Protein AF-A0A966W2J6-F1 (afdb_monomer)

Nearest PDB structures (foldseek):
  8gtn-assembly1_A  TM=3.193E-01  e=2.126E+00  Homo sapiens
  6vfe-assembly1_C  TM=3.317E-01  e=6.712E+00  Homo sapiens

Radius of gyration: 25.13 Å; Cα contacts (8 Å, |Δi|>4): 267; chains: 1; bounding box: 65×27×86 Å

Structure (mmCIF, N/CA/C/O backbone):
data_AF-A0A966W2J6-F1
#
_entry.id   AF-A0A966W2J6-F1
#
loop_
_atom_site.group_PDB
_atom_site.id
_atom_site.type_symbol
_atom_site.label_atom_id
_atom_site.label_alt_id
_atom_site.label_comp_id
_atom_site.label_asym_id
_atom_site.label_entity_id
_atom_site.label_seq_id
_atom_site.pdbx_PDB_ins_code
_atom_site.Cartn_x
_atom_site.Cartn_y
_atom_site.Cartn_z
_atom_site.occupancy
_atom_site.B_iso_or_equiv
_atom_site.auth_seq_id
_atom_site.auth_comp_id
_atom_site.auth_asym_id
_atom_site.auth_atom_id
_atom_site.pdbx_PDB_model_num
ATOM 1 N N . ASN A 1 1 ? -7.129 -11.787 6.032 1.00 89.31 1 ASN A N 1
ATOM 2 C CA . ASN A 1 1 ? -6.441 -10.480 5.941 1.00 89.31 1 ASN A CA 1
ATOM 3 C C . ASN A 1 1 ? -7.482 -9.403 5.734 1.00 89.31 1 ASN A C 1
ATOM 5 O O . ASN A 1 1 ? -8.422 -9.655 4.994 1.00 89.31 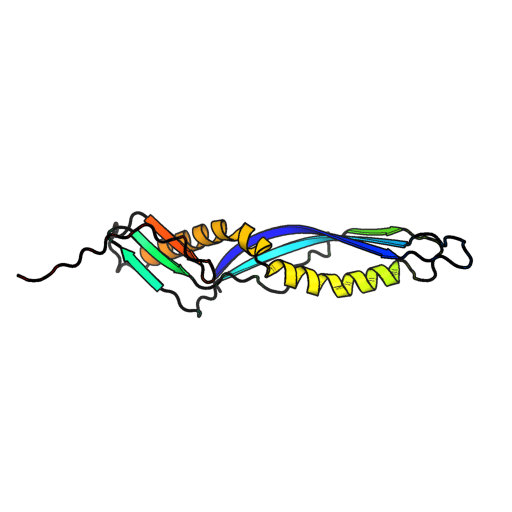1 ASN A O 1
ATOM 9 N N . LEU A 1 2 ? -7.323 -8.256 6.386 1.00 95.00 2 LEU A N 1
ATOM 10 C CA . LEU A 1 2 ? -8.121 -7.056 6.152 1.00 95.00 2 LEU A CA 1
ATOM 11 C C . LEU A 1 2 ? -7.363 -6.181 5.152 1.00 95.00 2 LEU A C 1
ATOM 13 O O . LEU A 1 2 ? -6.266 -5.732 5.473 1.00 95.00 2 LEU A O 1
ATOM 17 N N . GLU A 1 3 ? -7.899 -5.986 3.950 1.00 96.31 3 GLU A N 1
ATOM 18 C CA . GLU A 1 3 ? -7.351 -5.005 3.006 1.00 96.31 3 GLU A CA 1
ATOM 19 C C . GLU A 1 3 ? -7.734 -3.598 3.466 1.00 96.31 3 GLU A C 1
ATOM 21 O O . GLU A 1 3 ? -8.892 -3.349 3.789 1.00 96.31 3 GLU A O 1
ATOM 26 N N . VAL A 1 4 ? -6.753 -2.700 3.528 1.00 96.19 4 VAL A N 1
ATOM 27 C CA . VAL A 1 4 ? -6.921 -1.359 4.115 1.00 96.19 4 VAL A CA 1
ATOM 28 C C . VAL A 1 4 ? -6.517 -0.232 3.172 1.00 96.19 4 VAL A C 1
ATOM 30 O O . VAL A 1 4 ? -6.829 0.924 3.435 1.00 96.19 4 VAL A O 1
ATOM 33 N N . ALA A 1 5 ? -5.814 -0.538 2.082 1.00 95.12 5 ALA A N 1
ATOM 34 C CA . ALA A 1 5 ? -5.486 0.436 1.051 1.00 95.12 5 ALA A CA 1
ATOM 35 C C . ALA A 1 5 ? -5.111 -0.260 -0.257 1.00 95.12 5 ALA A C 1
ATOM 37 O O . ALA A 1 5 ? -4.486 -1.323 -0.248 1.00 95.12 5 ALA A O 1
ATOM 38 N N . THR A 1 6 ? -5.424 0.403 -1.367 1.00 95.56 6 THR A N 1
ATOM 39 C CA . THR A 1 6 ? -5.010 0.005 -2.712 1.00 95.56 6 THR A CA 1
ATOM 40 C C . THR A 1 6 ? -4.574 1.246 -3.481 1.00 95.56 6 THR A C 1
ATOM 42 O O . THR A 1 6 ? -5.279 2.255 -3.481 1.00 95.56 6 THR A O 1
ATOM 45 N N . THR A 1 7 ? -3.411 1.188 -4.126 1.00 93.56 7 THR A N 1
ATOM 46 C CA . THR A 1 7 ? -2.875 2.276 -4.953 1.00 93.56 7 THR A CA 1
ATOM 47 C C . THR A 1 7 ? -2.483 1.746 -6.327 1.00 93.56 7 THR A C 1
ATOM 49 O O . THR A 1 7 ? -1.928 0.656 -6.454 1.00 93.56 7 THR A O 1
ATOM 52 N N . ARG A 1 8 ? -2.787 2.511 -7.381 1.00 93.62 8 ARG A N 1
ATOM 53 C CA . ARG A 1 8 ? -2.319 2.248 -8.748 1.00 93.62 8 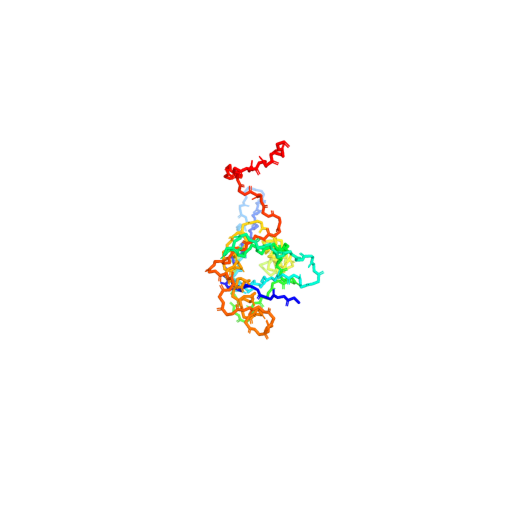ARG A CA 1
ATOM 54 C C . ARG A 1 8 ? -1.282 3.302 -9.106 1.00 93.62 8 ARG A C 1
ATOM 56 O O . ARG A 1 8 ? -1.556 4.491 -8.969 1.00 93.62 8 ARG A O 1
ATOM 63 N N . GLN A 1 9 ? -0.110 2.868 -9.542 1.00 90.56 9 GLN A N 1
ATOM 64 C CA . GLN A 1 9 ? 1.003 3.731 -9.926 1.00 90.56 9 GLN A CA 1
ATOM 65 C C . GLN A 1 9 ? 1.573 3.252 -11.256 1.00 90.56 9 GLN A C 1
ATOM 67 O O . GLN A 1 9 ? 1.388 2.098 -11.632 1.00 90.56 9 GLN A O 1
ATOM 72 N N . VAL A 1 10 ? 2.228 4.146 -11.989 1.00 90.75 10 VAL A N 1
ATOM 73 C CA . VAL A 1 10 ? 2.995 3.760 -13.171 1.00 90.75 10 VAL A CA 1
ATOM 74 C C . VAL A 1 10 ? 4.465 3.861 -12.817 1.00 90.75 10 VAL A C 1
ATOM 76 O O . VAL A 1 10 ? 4.957 4.956 -12.554 1.00 90.75 10 VAL A O 1
ATOM 79 N N . GLU A 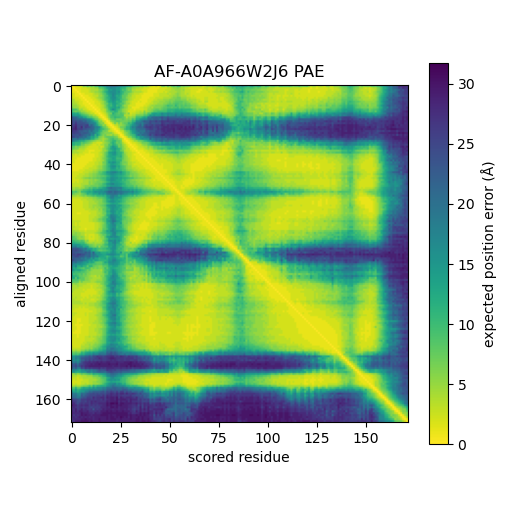1 11 ? 5.144 2.723 -12.851 1.00 88.56 11 GLU A N 1
ATOM 80 C CA . GLU A 1 11 ? 6.579 2.628 -12.632 1.00 88.56 11 GLU A CA 1
ATOM 81 C C . GLU A 1 11 ? 7.334 2.778 -13.949 1.00 88.56 11 GLU A C 1
ATOM 83 O O . GLU A 1 11 ? 6.908 2.278 -14.994 1.00 88.56 11 GLU A O 1
ATOM 88 N N . PHE A 1 12 ? 8.476 3.456 -13.890 1.00 85.88 12 PHE A N 1
ATOM 89 C CA . PHE A 1 12 ? 9.361 3.648 -15.031 1.00 85.88 12 PHE A CA 1
ATOM 90 C C . PHE A 1 12 ? 10.709 3.006 -14.731 1.00 85.88 12 PHE A C 1
ATOM 92 O O . PHE A 1 12 ? 11.383 3.377 -13.772 1.00 85.88 12 PHE A O 1
ATOM 99 N N . PHE A 1 13 ? 11.120 2.071 -15.579 1.00 81.31 13 PHE A N 1
ATOM 100 C CA . PHE A 1 13 ? 12.434 1.449 -15.508 1.00 81.31 13 PHE A CA 1
ATOM 101 C C . PHE A 1 13 ? 13.227 1.792 -16.762 1.00 81.31 13 PHE A C 1
ATOM 103 O O . PHE A 1 13 ? 12.724 1.661 -17.875 1.00 81.31 13 PHE A O 1
ATOM 110 N N . GLU A 1 14 ? 14.481 2.195 -16.589 1.00 77.81 14 GLU A N 1
ATOM 111 C CA . GLU A 1 14 ? 15.417 2.434 -17.685 1.00 77.81 14 GLU A CA 1
ATOM 112 C C . GLU A 1 14 ? 16.694 1.627 -17.449 1.00 77.81 14 GLU A C 1
ATOM 114 O O . GLU A 1 14 ? 17.230 1.580 -16.339 1.00 77.81 14 GLU A O 1
ATOM 119 N N . ARG A 1 15 ? 17.195 0.985 -18.505 1.00 71.88 15 ARG A N 1
ATOM 120 C CA . ARG A 1 15 ? 18.489 0.307 -18.507 1.00 71.88 15 ARG A CA 1
ATOM 121 C C . ARG A 1 15 ? 19.286 0.713 -19.738 1.00 71.88 15 ARG A C 1
ATOM 123 O O . ARG A 1 15 ? 18.796 0.631 -20.863 1.00 71.88 15 ARG A O 1
ATOM 130 N N . THR A 1 16 ? 20.543 1.080 -19.505 1.00 68.31 16 THR A N 1
ATOM 131 C CA . THR A 1 16 ? 21.434 1.639 -20.525 1.00 68.31 16 THR A CA 1
ATOM 132 C C . THR A 1 16 ? 22.743 0.856 -20.592 1.00 68.31 16 THR A C 1
ATOM 134 O O . THR A 1 16 ? 23.318 0.511 -19.560 1.00 68.31 16 THR A O 1
ATOM 137 N N . ASN A 1 17 ? 23.239 0.578 -21.803 1.00 62.28 17 ASN A N 1
ATOM 138 C CA . ASN A 1 17 ? 24.547 -0.047 -22.023 1.00 62.28 17 ASN A CA 1
ATOM 139 C C . ASN A 1 17 ? 25.414 0.822 -22.944 1.00 62.28 17 ASN A C 1
ATOM 141 O O . ASN A 1 17 ? 25.024 1.106 -24.078 1.00 62.28 17 ASN A O 1
ATOM 145 N N . HIS A 1 18 ? 26.596 1.211 -22.458 1.00 58.00 18 HIS A N 1
ATOM 146 C CA . HIS A 1 18 ? 27.597 1.963 -23.213 1.00 58.00 18 HIS A CA 1
ATOM 147 C C . HIS A 1 18 ? 28.856 1.112 -23.426 1.00 58.00 18 HIS A C 1
ATOM 149 O O . HIS A 1 18 ? 29.406 0.565 -22.468 1.00 58.00 18 HIS A O 1
ATOM 155 N N . ARG A 1 19 ? 29.346 1.026 -24.672 1.00 52.00 19 ARG A N 1
ATOM 156 C CA . ARG A 1 19 ? 30.657 0.435 -24.989 1.00 52.00 19 ARG A CA 1
ATOM 157 C C . ARG A 1 19 ? 31.418 1.261 -26.027 1.00 52.00 19 ARG A C 1
ATOM 159 O O . ARG A 1 19 ? 30.852 1.700 -27.026 1.00 52.00 19 ARG A O 1
ATOM 166 N N . ALA A 1 20 ? 32.727 1.373 -25.819 1.00 46.94 20 ALA A N 1
ATOM 167 C CA . ALA A 1 20 ? 33.694 1.877 -26.789 1.00 46.94 20 ALA A CA 1
ATOM 168 C C . ALA A 1 20 ? 34.718 0.775 -27.122 1.00 46.94 20 ALA A C 1
ATOM 170 O O . ALA A 1 20 ? 35.130 0.027 -26.234 1.00 46.94 20 ALA A O 1
ATOM 171 N N . ILE A 1 21 ? 35.140 0.669 -28.385 1.00 43.69 21 ILE A N 1
ATOM 172 C CA . ILE A 1 21 ? 36.260 -0.184 -28.822 1.00 43.69 21 ILE A CA 1
ATOM 173 C C . ILE A 1 21 ? 37.248 0.728 -29.546 1.00 43.69 21 ILE A C 1
ATOM 175 O O . ILE A 1 21 ? 36.856 1.454 -30.455 1.00 43.69 21 ILE A O 1
ATOM 179 N N . LEU A 1 22 ? 38.523 0.703 -29.138 1.00 40.78 22 LEU A N 1
ATOM 180 C CA . LEU A 1 22 ? 39.609 1.483 -29.759 1.00 40.78 22 LEU A CA 1
ATOM 181 C C . LEU A 1 22 ? 39.308 2.995 -29.885 1.00 40.78 22 LEU A C 1
ATOM 183 O O . LEU A 1 22 ? 39.635 3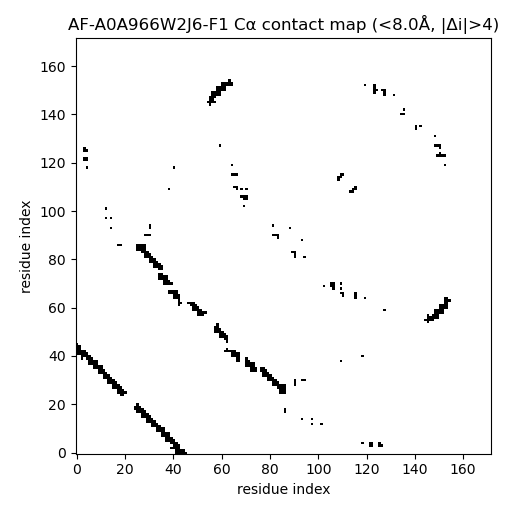.618 -30.888 1.00 40.78 22 LEU A O 1
ATOM 187 N N . GLY A 1 23 ? 38.656 3.593 -28.881 1.00 49.50 23 GLY A N 1
ATOM 188 C CA . GLY A 1 23 ? 38.314 5.024 -28.882 1.00 49.50 23 GLY A CA 1
ATOM 189 C C . GLY A 1 23 ? 37.110 5.409 -29.754 1.00 49.50 23 GLY A C 1
ATOM 190 O O . GLY A 1 23 ? 36.707 6.568 -29.744 1.00 49.50 23 GLY A O 1
ATOM 191 N N . VAL A 1 24 ? 36.491 4.454 -30.457 1.00 49.28 24 VAL A N 1
ATOM 192 C CA . VAL A 1 24 ? 35.248 4.663 -31.211 1.00 49.28 24 VAL A CA 1
ATOM 193 C C . VAL A 1 24 ? 34.057 4.283 -30.329 1.00 49.28 24 VAL A C 1
ATOM 195 O O . VAL A 1 24 ? 33.962 3.151 -29.845 1.00 49.28 24 VAL A O 1
ATOM 198 N N . SER A 1 25 ? 33.142 5.232 -30.111 1.00 57.34 25 SER A N 1
ATOM 199 C CA . SER A 1 25 ? 31.862 4.977 -29.440 1.00 57.34 25 SER A CA 1
ATOM 200 C C . SER A 1 25 ? 30.993 4.085 -30.328 1.00 57.34 25 SER A C 1
ATOM 202 O O . SER A 1 25 ? 30.661 4.476 -31.445 1.00 57.34 25 SER A O 1
ATOM 204 N N . LEU A 1 26 ? 30.594 2.901 -29.844 1.00 57.84 26 LEU A N 1
ATOM 205 C CA . LEU A 1 26 ? 29.665 2.013 -30.564 1.00 57.84 26 LEU A CA 1
ATOM 206 C C . LEU A 1 26 ? 28.195 2.382 -30.314 1.00 57.84 26 LEU A C 1
ATOM 208 O O . LEU A 1 26 ? 27.297 1.572 -30.525 1.00 57.84 26 LEU A O 1
ATOM 212 N N . GLY A 1 27 ? 27.929 3.605 -29.860 1.00 55.38 27 GLY A N 1
ATOM 213 C CA . GLY A 1 27 ? 26.593 4.045 -29.484 1.00 55.38 27 GLY A CA 1
ATOM 214 C C . GLY A 1 27 ? 26.103 3.434 -28.169 1.00 55.38 27 GLY A C 1
ATOM 215 O O . GLY A 1 27 ? 26.766 2.611 -27.533 1.00 55.38 27 GLY A O 1
ATOM 216 N N . THR A 1 28 ? 24.921 3.878 -27.760 1.00 63.38 28 THR A N 1
ATOM 217 C CA . THR A 1 28 ? 24.285 3.521 -26.493 1.00 63.38 28 THR A CA 1
ATOM 218 C C . THR A 1 28 ? 22.990 2.779 -26.796 1.00 63.38 28 THR A C 1
ATOM 220 O O . THR A 1 28 ? 22.171 3.280 -27.561 1.00 63.38 28 THR A O 1
ATOM 223 N N . ASN A 1 29 ? 22.807 1.593 -26.214 1.00 66.44 29 ASN A N 1
ATOM 224 C CA . ASN A 1 29 ? 21.508 0.920 -26.229 1.00 66.44 29 ASN A CA 1
ATOM 225 C C . ASN A 1 29 ? 20.728 1.348 -24.988 1.00 66.44 29 ASN A C 1
ATOM 227 O O . ASN A 1 29 ? 21.271 1.261 -23.883 1.00 66.44 29 ASN A O 1
ATOM 231 N N . VAL A 1 30 ? 19.475 1.760 -25.167 1.00 69.88 30 VAL A N 1
ATOM 232 C CA . VAL A 1 30 ? 18.575 2.133 -24.068 1.00 69.88 30 VAL A CA 1
ATOM 233 C C . VAL A 1 30 ? 17.314 1.287 -24.167 1.00 69.88 30 VAL A C 1
ATOM 235 O O . VAL A 1 30 ? 16.696 1.224 -25.226 1.00 69.88 30 VAL A O 1
ATOM 238 N N . ALA A 1 31 ? 16.930 0.640 -23.071 1.00 73.25 31 ALA A N 1
ATOM 239 C CA . ALA A 1 31 ? 15.636 -0.013 -22.921 1.00 73.25 31 ALA A CA 1
ATOM 240 C C . ALA A 1 31 ? 14.858 0.697 -21.811 1.00 73.25 31 ALA A C 1
ATOM 242 O O . ALA A 1 31 ? 15.351 0.812 -20.687 1.00 73.25 31 ALA A O 1
ATOM 243 N N . ARG A 1 32 ? 13.653 1.171 -22.127 1.00 79.94 32 ARG A N 1
ATOM 244 C CA . ARG A 1 32 ? 12.715 1.778 -21.182 1.00 79.94 32 ARG A CA 1
ATOM 245 C C . ARG A 1 32 ? 11.459 0.926 -21.089 1.00 79.94 32 ARG A C 1
ATOM 247 O O . ARG A 1 32 ? 10.949 0.440 -22.098 1.00 79.94 32 ARG A O 1
ATOM 254 N N . LEU A 1 33 ? 10.956 0.784 -19.874 1.00 80.06 33 LEU A N 1
ATOM 255 C CA . LEU A 1 33 ? 9.740 0.061 -19.547 1.00 80.06 33 LEU A CA 1
ATOM 256 C C . LEU A 1 33 ? 8.857 0.965 -18.697 1.00 80.06 33 LEU A C 1
ATOM 258 O O . LEU A 1 33 ? 9.269 1.403 -17.624 1.00 80.06 33 LEU A O 1
ATOM 262 N N . ARG A 1 34 ? 7.643 1.219 -19.171 1.00 89.44 34 ARG A N 1
ATOM 263 C CA . ARG A 1 34 ? 6.592 1.898 -18.418 1.00 89.44 34 ARG A CA 1
ATOM 264 C C . ARG A 1 34 ? 5.548 0.856 -18.036 1.00 89.44 34 ARG A C 1
ATOM 266 O O . ARG A 1 34 ? 4.981 0.194 -18.903 1.00 89.44 34 ARG A O 1
ATOM 273 N N . LEU A 1 35 ? 5.331 0.699 -16.736 1.00 88.06 35 LEU A N 1
ATOM 274 C CA . LEU A 1 35 ? 4.607 -0.430 -16.173 1.00 88.06 35 LEU A CA 1
ATOM 275 C C . LEU A 1 35 ? 3.574 0.031 -15.146 1.00 88.06 35 LEU A C 1
ATOM 277 O O . LEU A 1 35 ? 3.947 0.446 -14.048 1.00 88.06 35 LEU A O 1
ATOM 281 N N . PRO A 1 36 ? 2.272 -0.053 -15.449 1.00 93.12 36 PRO A N 1
ATOM 282 C CA . PRO A 1 36 ? 1.253 0.163 -14.437 1.00 93.12 36 PRO A CA 1
ATOM 283 C C . PRO A 1 36 ? 1.253 -0.987 -13.422 1.00 93.12 36 PRO A C 1
ATOM 285 O O . PRO A 1 36 ? 1.212 -2.166 -13.779 1.00 93.12 36 PRO A O 1
ATOM 288 N N . VAL A 1 37 ? 1.280 -0.635 -12.139 1.00 93.81 37 VAL A N 1
ATOM 289 C CA . VAL A 1 37 ? 1.330 -1.557 -11.002 1.00 93.81 37 VAL A CA 1
ATOM 290 C C . VAL A 1 37 ? 0.239 -1.191 -10.001 1.00 93.81 37 VAL A C 1
ATOM 292 O O . VAL A 1 37 ? 0.016 -0.020 -9.684 1.00 93.81 37 VAL A O 1
ATOM 295 N N . THR A 1 38 ? -0.459 -2.200 -9.483 1.00 95.81 38 THR A N 1
ATOM 296 C CA . THR A 1 38 ? -1.377 -2.052 -8.354 1.00 95.81 38 THR A CA 1
ATOM 297 C C . THR A 1 38 ? -0.779 -2.661 -7.095 1.00 95.81 38 THR A C 1
ATOM 299 O O . THR A 1 38 ? -0.572 -3.874 -6.999 1.00 95.81 38 THR A O 1
ATOM 302 N N . TYR A 1 39 ? -0.570 -1.803 -6.102 1.00 95.31 39 TYR A N 1
ATOM 303 C CA . TYR A 1 39 ? -0.141 -2.164 -4.762 1.00 95.31 39 TYR A CA 1
ATOM 304 C C . TYR A 1 39 ? -1.360 -2.305 -3.852 1.00 95.31 39 TYR A C 1
ATOM 306 O O . TYR A 1 39 ? -2.218 -1.425 -3.802 1.00 95.31 39 TYR A O 1
ATOM 314 N N . ARG A 1 40 ? -1.431 -3.417 -3.118 1.00 96.94 40 ARG A N 1
ATOM 315 C CA . ARG A 1 40 ? -2.497 -3.702 -2.148 1.00 96.94 40 ARG A CA 1
ATOM 316 C C . ARG A 1 40 ? -1.896 -3.883 -0.772 1.00 96.94 40 ARG A C 1
ATOM 318 O O . ARG A 1 40 ? -0.963 -4.669 -0.618 1.00 96.94 40 ARG A O 1
ATOM 325 N N . TYR A 1 41 ? -2.476 -3.251 0.234 1.00 97.12 41 TYR A N 1
ATOM 326 C CA . TYR A 1 41 ? -1.973 -3.285 1.601 1.00 97.12 41 TYR A CA 1
ATOM 327 C C . TYR A 1 41 ? -2.994 -3.901 2.539 1.00 97.12 41 TYR A C 1
ATOM 329 O O . TYR A 1 41 ? -4.197 -3.649 2.437 1.00 97.12 41 TYR A O 1
ATOM 337 N N . HIS A 1 42 ? -2.507 -4.722 3.463 1.00 97.19 42 HIS A N 1
ATOM 338 C CA . HIS A 1 42 ? -3.354 -5.460 4.377 1.00 97.19 42 HIS A CA 1
ATOM 339 C C . HIS A 1 42 ? -2.791 -5.527 5.792 1.00 97.19 42 HIS A C 1
ATOM 341 O O . HIS A 1 42 ? -1.584 -5.448 6.028 1.00 97.19 42 HIS A O 1
ATOM 347 N N . LEU A 1 43 ? -3.707 -5.760 6.726 1.00 96.69 43 LEU A N 1
ATOM 348 C CA . LEU A 1 43 ? -3.430 -6.189 8.086 1.00 96.69 43 LEU A CA 1
ATOM 349 C C . LEU A 1 43 ? -3.820 -7.656 8.243 1.00 96.69 43 LEU A C 1
ATOM 351 O O . LEU A 1 43 ? -4.829 -8.131 7.704 1.00 96.69 43 LEU A O 1
ATOM 355 N N . ARG A 1 44 ? -3.014 -8.412 8.983 1.00 95.62 44 ARG A N 1
ATOM 356 C CA . ARG A 1 44 ? -3.344 -9.798 9.314 1.00 95.62 44 ARG A CA 1
ATOM 357 C C . ARG A 1 44 ? -4.299 -9.802 10.498 1.00 95.62 44 ARG A C 1
ATOM 359 O O . ARG A 1 44 ? -3.951 -9.357 11.581 1.00 95.62 44 ARG A O 1
ATOM 366 N N . LEU A 1 45 ? -5.499 -10.337 10.298 1.00 93.00 45 LEU A N 1
ATOM 367 C CA . LEU A 1 45 ? -6.491 -10.458 11.373 1.00 93.00 45 LEU A CA 1
ATOM 368 C C . LEU A 1 45 ? -6.033 -11.414 12.487 1.00 93.00 45 LEU A C 1
ATOM 370 O O . LEU A 1 45 ? -6.454 -11.259 13.621 1.00 93.00 45 LEU A O 1
ATOM 374 N N . ALA A 1 46 ? -5.169 -12.378 12.157 1.00 94.12 46 ALA A N 1
ATOM 375 C CA . ALA A 1 46 ? -4.608 -13.330 13.113 1.00 94.12 46 ALA A CA 1
ATOM 376 C C . ALA A 1 46 ? -3.436 -12.766 13.940 1.00 94.12 46 ALA A C 1
ATOM 378 O O . ALA A 1 46 ? -3.068 -13.370 14.944 1.00 94.12 46 ALA A O 1
ATOM 379 N N . ASP A 1 47 ? -2.834 -11.645 13.521 1.00 94.44 47 ASP A N 1
ATOM 380 C CA . ASP A 1 47 ? -1.793 -10.979 14.312 1.00 94.44 47 ASP A CA 1
ATOM 381 C C . ASP A 1 47 ? -2.456 -10.274 15.520 1.00 94.44 47 ASP A C 1
ATOM 383 O O . ASP A 1 47 ? -3.645 -9.969 15.456 1.00 94.44 47 ASP A O 1
ATOM 387 N N . PRO A 1 48 ? -1.740 -9.996 16.625 1.00 92.88 48 PRO A N 1
ATOM 388 C CA . PRO A 1 48 ? -2.350 -9.428 17.829 1.00 92.88 48 PRO A CA 1
ATOM 389 C C . PRO A 1 48 ? -3.001 -8.055 17.607 1.00 92.88 48 PRO A C 1
ATOM 391 O O . PRO A 1 48 ? -2.360 -7.129 17.111 1.00 92.88 48 PRO A O 1
ATOM 394 N N . TRP A 1 49 ? -4.245 -7.914 18.070 1.00 93.50 49 TRP A N 1
ATOM 395 C CA . TRP A 1 49 ? -4.977 -6.647 18.163 1.00 93.50 49 TRP A CA 1
ATOM 396 C C . TRP A 1 49 ? -5.203 -6.298 19.630 1.00 93.50 49 TRP A C 1
ATOM 398 O O . TRP A 1 49 ? -5.441 -7.184 20.453 1.00 93.50 49 TRP A O 1
ATOM 408 N N . ARG A 1 50 ? -5.170 -5.008 19.966 1.00 92.88 50 ARG A N 1
ATOM 409 C CA . ARG A 1 50 ? -5.562 -4.535 21.298 1.00 92.88 50 ARG A CA 1
ATOM 410 C C . ARG A 1 50 ? -6.459 -3.315 21.180 1.00 92.88 50 ARG A C 1
ATOM 412 O O . ARG A 1 50 ? -6.159 -2.396 20.425 1.00 92.88 50 ARG A O 1
ATOM 419 N N . LEU A 1 51 ? -7.552 -3.324 21.932 1.00 91.06 51 LEU A N 1
ATOM 420 C CA . LEU A 1 51 ? -8.487 -2.214 22.036 1.00 91.06 51 LEU A CA 1
ATOM 421 C C . LEU A 1 51 ? -8.420 -1.685 23.469 1.00 91.06 51 LEU A C 1
ATOM 423 O O . LEU A 1 51 ? -8.597 -2.450 24.416 1.00 91.06 51 LEU A O 1
ATOM 427 N N . GLU A 1 52 ? -8.135 -0.398 23.623 1.00 89.56 52 GLU A N 1
ATOM 428 C CA . GLU A 1 52 ? -8.059 0.282 24.916 1.00 89.56 52 GLU A CA 1
ATOM 429 C C . GLU A 1 52 ? -9.098 1.407 24.945 1.00 89.56 52 GLU A C 1
ATOM 431 O O . GLU A 1 52 ? -9.163 2.229 24.030 1.00 89.56 52 GLU A O 1
ATOM 436 N N . VAL A 1 53 ? -9.926 1.444 25.989 1.00 86.69 53 VAL A N 1
ATOM 437 C CA . VAL A 1 53 ? -10.932 2.496 26.179 1.00 86.69 53 VAL A CA 1
ATOM 438 C C . VAL A 1 53 ? -10.413 3.485 27.215 1.00 86.69 53 VAL A C 1
ATOM 440 O O . VAL A 1 53 ? -10.156 3.117 28.360 1.00 86.69 53 VAL A O 1
ATOM 443 N N . ALA A 1 54 ? -10.277 4.746 26.815 1.00 84.12 54 ALA A N 1
ATOM 444 C CA . ALA A 1 54 ? -9.862 5.852 27.667 1.00 84.12 54 ALA A CA 1
ATOM 445 C C . ALA A 1 54 ? -10.981 6.903 27.714 1.00 84.12 54 ALA A C 1
ATOM 447 O O . ALA A 1 54 ? -11.063 7.799 26.873 1.00 84.12 54 ALA A O 1
ATOM 448 N N . GLY A 1 55 ? -11.887 6.770 28.686 1.00 83.19 55 GLY A N 1
ATOM 449 C CA . GLY A 1 55 ? -13.092 7.598 28.759 1.00 83.19 55 GLY A CA 1
ATOM 450 C C . GLY A 1 55 ? -13.988 7.368 27.541 1.00 83.19 55 GLY A C 1
ATOM 451 O O . GLY A 1 55 ? -14.491 6.269 27.351 1.00 83.19 55 GLY A O 1
ATOM 452 N N . ASN A 1 56 ? -14.152 8.398 26.709 1.00 84.94 56 ASN A N 1
ATOM 453 C CA . ASN A 1 56 ? -14.979 8.371 25.496 1.00 84.94 56 ASN A CA 1
ATOM 454 C C . ASN A 1 56 ? -14.146 8.169 24.208 1.00 84.94 56 ASN A C 1
ATOM 456 O O . ASN A 1 56 ? -14.582 8.500 23.102 1.00 84.94 56 ASN A O 1
ATOM 460 N N . HIS A 1 57 ? -12.9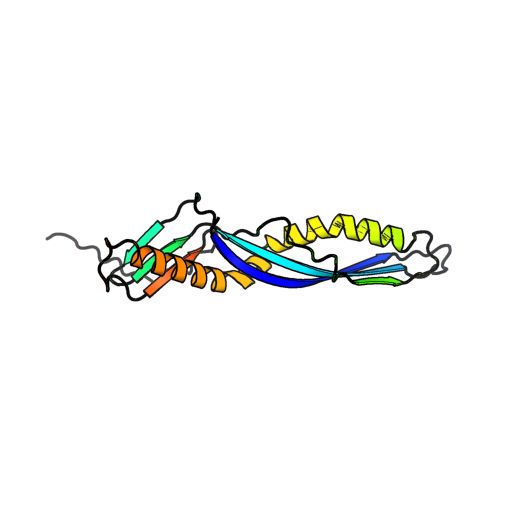07 7.699 24.359 1.00 88.44 57 HIS A N 1
ATOM 461 C CA . HIS A 1 57 ? -11.949 7.511 23.279 1.00 88.44 57 HIS A CA 1
ATOM 462 C C . HIS A 1 57 ? -11.553 6.037 23.175 1.00 88.44 57 HIS A C 1
ATOM 464 O O . HIS A 1 57 ? -11.117 5.441 24.161 1.00 88.44 57 HIS A O 1
ATOM 470 N N . LEU A 1 58 ? -11.665 5.464 21.977 1.00 89.62 58 LEU A N 1
ATOM 471 C CA . LEU A 1 58 ? -11.216 4.108 21.676 1.00 89.62 58 LEU A CA 1
ATOM 472 C C . LEU A 1 58 ? -9.860 4.157 20.969 1.00 89.62 58 LEU A C 1
ATOM 474 O O . LEU A 1 58 ? -9.739 4.695 19.870 1.00 89.62 58 LEU A O 1
ATOM 478 N N . ILE A 1 59 ? -8.837 3.579 21.590 1.00 92.12 59 ILE A N 1
ATOM 479 C CA . ILE A 1 59 ? -7.505 3.429 21.007 1.00 92.12 59 ILE A CA 1
ATOM 480 C C . ILE A 1 59 ? -7.383 2.004 20.469 1.00 92.12 59 ILE A C 1
ATOM 482 O O . ILE A 1 59 ? -7.444 1.029 21.217 1.00 92.12 59 ILE A O 1
ATOM 486 N N . VAL A 1 60 ? -7.200 1.879 19.158 1.00 93.62 60 VAL A N 1
ATOM 487 C CA . VAL A 1 60 ? -7.022 0.602 18.465 1.00 93.62 60 VAL A CA 1
ATOM 488 C C . VAL A 1 60 ? -5.550 0.430 18.129 1.00 93.62 60 VAL A C 1
ATOM 490 O O . VAL A 1 60 ? -5.000 1.150 17.299 1.00 93.62 60 VAL A O 1
ATOM 493 N N . HIS A 1 61 ? -4.913 -0.555 18.744 1.00 94.81 61 HIS A N 1
ATOM 494 C CA . HIS A 1 61 ? -3.585 -1.020 18.375 1.00 94.81 61 HIS A CA 1
ATOM 495 C C . HIS A 1 61 ? -3.734 -2.127 17.337 1.00 94.81 61 HIS A C 1
ATOM 497 O O . HIS A 1 61 ? -4.043 -3.278 17.664 1.00 94.81 61 HIS A O 1
ATOM 503 N N . ALA A 1 62 ? -3.551 -1.742 16.082 1.00 95.62 62 ALA A N 1
ATOM 504 C CA . ALA A 1 62 ? -3.606 -2.630 14.940 1.00 95.62 62 ALA A CA 1
ATOM 505 C C . ALA A 1 62 ? -2.220 -3.250 14.659 1.00 95.62 62 ALA A C 1
ATOM 507 O O . ALA A 1 62 ? -1.193 -2.640 14.974 1.00 95.62 62 ALA A O 1
ATOM 508 N N . PRO A 1 63 ? -2.161 -4.441 14.039 1.00 95.88 63 PRO A N 1
ATOM 509 C CA . PRO A 1 63 ? -0.921 -5.068 13.598 1.00 95.88 63 PRO A CA 1
ATOM 510 C C . PRO A 1 63 ? -0.093 -4.213 12.632 1.00 95.88 63 PRO A C 1
ATOM 512 O O . PRO A 1 63 ? -0.499 -3.143 12.179 1.00 95.88 63 PRO A O 1
ATOM 515 N N . VAL A 1 64 ? 1.084 -4.731 12.278 1.00 94.81 64 VAL A N 1
ATOM 516 C CA . VAL A 1 64 ? 1.964 -4.115 11.278 1.00 94.81 64 VAL A CA 1
ATOM 517 C C . VAL A 1 64 ? 1.289 -4.114 9.904 1.00 94.81 64 VAL A C 1
ATOM 519 O O . VAL A 1 64 ? 0.769 -5.143 9.460 1.00 94.81 64 VAL A O 1
ATOM 522 N N . LEU A 1 65 ? 1.340 -2.968 9.223 1.00 95.44 65 LEU A N 1
ATOM 523 C CA . LEU A 1 65 ? 0.886 -2.812 7.843 1.00 95.44 65 LEU A CA 1
ATOM 524 C C . LEU A 1 65 ? 1.809 -3.556 6.876 1.00 95.44 65 LEU A C 1
ATOM 526 O O . LEU A 1 65 ? 3.029 -3.433 6.958 1.00 95.44 65 LEU A O 1
ATOM 530 N N . ARG A 1 66 ? 1.234 -4.326 5.949 1.00 95.62 66 ARG A N 1
ATOM 531 C CA . ARG A 1 66 ? 1.999 -5.145 5.002 1.00 95.62 66 ARG A CA 1
ATOM 532 C C . ARG A 1 66 ? 1.526 -4.926 3.577 1.00 95.62 66 ARG A C 1
ATOM 534 O O . ARG A 1 66 ? 0.325 -4.851 3.326 1.00 95.62 66 ARG A O 1
ATOM 541 N N . ALA A 1 67 ? 2.464 -4.919 2.639 1.00 96.12 67 ALA A N 1
ATOM 542 C CA . ALA A 1 67 ? 2.142 -5.075 1.230 1.00 96.12 67 ALA A CA 1
ATOM 543 C C . ALA A 1 67 ? 1.733 -6.521 0.917 1.00 96.12 67 ALA A C 1
ATOM 545 O O . ALA A 1 67 ? 2.227 -7.486 1.506 1.00 96.12 67 ALA A O 1
ATOM 546 N N . SER A 1 68 ? 0.821 -6.665 -0.034 1.00 95.31 68 SER A N 1
ATOM 547 C CA . SER A 1 68 ? 0.468 -7.940 -0.648 1.00 95.31 68 SER A CA 1
ATOM 548 C C . SER A 1 68 ? 1.432 -8.175 -1.802 1.00 95.31 68 SER A C 1
ATOM 550 O O . SER A 1 68 ? 1.487 -7.368 -2.728 1.00 95.31 68 SER A O 1
ATOM 552 N N . LEU A 1 69 ? 2.212 -9.250 -1.709 1.00 93.50 69 LEU A N 1
ATOM 553 C CA . LEU A 1 69 ? 3.283 -9.554 -2.650 1.00 93.50 69 LEU A CA 1
ATOM 554 C C . LEU A 1 69 ? 2.961 -10.811 -3.480 1.00 93.50 69 LEU A C 1
ATOM 556 O O . LEU A 1 69 ? 2.391 -11.757 -2.925 1.00 93.50 69 LEU A O 1
ATOM 560 N N . PRO A 1 70 ? 3.380 -10.856 -4.759 1.00 93.00 70 PRO A N 1
ATOM 561 C CA . PRO A 1 70 ? 3.906 -9.720 -5.524 1.00 93.00 70 PRO A CA 1
ATOM 562 C C . PRO A 1 70 ? 2.793 -8.698 -5.858 1.00 93.00 70 PRO A C 1
ATOM 564 O O . PRO A 1 70 ? 1.618 -9.078 -5.913 1.00 93.00 70 PRO A O 1
ATOM 567 N N . PRO A 1 71 ? 3.130 -7.413 -6.081 1.00 93.44 71 PRO A N 1
ATOM 568 C CA . PRO A 1 71 ? 2.184 -6.428 -6.605 1.00 93.44 71 PRO A CA 1
ATOM 569 C C . PRO A 1 71 ? 1.608 -6.854 -7.962 1.00 93.44 71 PRO A C 1
ATOM 571 O O . PRO A 1 71 ? 2.263 -7.555 -8.736 1.00 93.44 71 PRO A O 1
ATOM 574 N N . ALA A 1 72 ? 0.384 -6.419 -8.267 1.00 93.44 72 ALA A N 1
ATOM 575 C CA . ALA A 1 72 ? -0.262 -6.768 -9.528 1.00 93.44 72 ALA A CA 1
ATOM 576 C C . ALA A 1 72 ? 0.290 -5.898 -10.662 1.00 93.44 72 ALA A C 1
ATOM 578 O O . ALA A 1 72 ? 0.100 -4.683 -10.664 1.00 93.44 72 ALA A O 1
ATOM 579 N N . ILE A 1 73 ? 0.965 -6.532 -11.615 1.00 90.88 73 ILE A N 1
ATOM 580 C CA . ILE A 1 73 ? 1.493 -5.895 -12.820 1.00 90.88 73 ILE A CA 1
ATOM 581 C C . ILE A 1 73 ? 0.434 -5.971 -13.923 1.00 90.88 73 ILE A C 1
ATOM 583 O O . ILE A 1 73 ? -0.045 -7.062 -14.233 1.00 90.88 73 ILE A O 1
ATOM 587 N N . HIS A 1 74 ? 0.108 -4.836 -14.540 1.00 90.69 74 HIS A N 1
ATOM 588 C CA . HIS A 1 74 ? -0.831 -4.762 -15.666 1.00 90.69 74 HIS A CA 1
ATOM 589 C C . HIS A 1 74 ? -0.047 -4.813 -16.977 1.00 90.69 74 HIS A C 1
ATOM 591 O O . HIS A 1 74 ? 0.364 -3.790 -17.525 1.00 90.69 74 HIS A O 1
ATOM 597 N N . THR A 1 75 ? 0.258 -6.032 -17.429 1.00 84.56 75 THR A N 1
ATOM 598 C CA . THR A 1 75 ? 1.088 -6.279 -18.622 1.00 84.56 75 THR A CA 1
ATOM 599 C C . THR A 1 75 ? 0.401 -5.901 -19.933 1.00 84.56 75 THR A C 1
ATOM 601 O O . THR A 1 75 ? 1.074 -5.700 -20.938 1.00 84.56 75 THR A O 1
ATOM 604 N N . ASP A 1 76 ? -0.923 -5.796 -19.931 1.00 85.25 76 ASP A N 1
ATOM 605 C CA . ASP A 1 76 ? -1.762 -5.329 -21.034 1.00 85.25 76 ASP A CA 1
ATOM 606 C C . ASP A 1 76 ? -1.617 -3.824 -21.304 1.00 85.25 76 ASP A C 1
ATOM 608 O O . ASP A 1 76 ? -1.765 -3.384 -22.442 1.00 85.25 76 ASP A O 1
ATOM 612 N N . GLU A 1 77 ? -1.262 -3.046 -20.280 1.00 87.06 77 GLU A N 1
ATOM 613 C CA . GLU A 1 77 ? -0.993 -1.603 -20.367 1.00 87.06 77 GLU A CA 1
ATOM 614 C C . GLU A 1 77 ? 0.515 -1.278 -20.351 1.00 87.06 77 GLU A C 1
ATOM 616 O O . GLU A 1 77 ? 0.923 -0.132 -20.150 1.00 87.06 77 GLU A O 1
ATOM 621 N N . MET A 1 78 ? 1.361 -2.294 -20.520 1.00 84.56 78 MET A N 1
ATOM 622 C CA . MET A 1 78 ? 2.813 -2.158 -20.487 1.00 84.56 78 MET A CA 1
ATOM 623 C C . MET A 1 78 ? 3.342 -1.556 -21.789 1.00 84.56 78 MET A C 1
ATOM 625 O O . MET A 1 78 ? 3.095 -2.073 -22.878 1.00 84.56 78 MET A O 1
ATOM 629 N N . GLU A 1 79 ? 4.152 -0.507 -21.674 1.00 82.62 79 GLU A N 1
ATOM 630 C CA . GLU A 1 79 ? 4.817 0.113 -22.818 1.00 82.62 79 GLU A CA 1
ATOM 631 C C . GLU A 1 79 ? 6.322 -0.157 -22.755 1.00 82.62 79 GLU A C 1
ATOM 633 O O . GLU A 1 79 ? 6.990 0.117 -21.754 1.00 82.62 79 GLU A O 1
ATOM 638 N N . VAL A 1 80 ? 6.863 -0.677 -23.855 1.00 80.12 80 VAL A N 1
ATOM 639 C CA . VAL A 1 80 ? 8.288 -0.962 -24.014 1.00 80.12 80 VAL A CA 1
ATOM 640 C C . VAL A 1 80 ? 8.853 -0.074 -25.109 1.00 80.12 80 VAL A C 1
ATOM 642 O O . VAL A 1 80 ? 8.342 -0.051 -26.228 1.00 80.12 80 VAL A O 1
ATOM 645 N N . GLN A 1 81 ? 9.943 0.623 -24.805 1.00 76.00 81 GLN A N 1
ATOM 646 C CA . GLN A 1 81 ? 10.709 1.386 -25.784 1.00 76.00 81 GLN A CA 1
ATOM 647 C C . GLN A 1 81 ? 12.149 0.896 -25.782 1.00 76.00 81 GLN A C 1
ATOM 649 O O . GLN A 1 81 ? 12.764 0.753 -24.728 1.00 76.00 81 GLN A O 1
ATOM 654 N N . ALA A 1 82 ? 12.699 0.646 -26.965 1.00 69.25 82 ALA A N 1
ATOM 655 C CA . ALA A 1 82 ? 14.065 0.174 -27.096 1.00 69.25 82 ALA A CA 1
ATOM 656 C C . ALA A 1 82 ? 14.768 0.926 -28.231 1.00 69.25 82 ALA A C 1
ATOM 658 O O . ALA A 1 82 ? 14.349 0.867 -29.386 1.00 69.25 82 ALA A O 1
ATOM 659 N N . GLU A 1 83 ? 15.837 1.641 -27.897 1.00 67.94 83 GLU A N 1
ATOM 660 C CA . GLU A 1 83 ? 16.661 2.394 -28.840 1.00 67.94 83 GLU A CA 1
ATOM 661 C C . GLU A 1 83 ? 17.969 1.635 -29.088 1.00 67.94 83 GLU A C 1
ATOM 663 O O . GLU A 1 83 ? 18.676 1.239 -28.154 1.00 67.94 83 GLU A O 1
ATOM 668 N N . ARG A 1 84 ? 18.279 1.398 -30.368 1.00 61.12 84 ARG A N 1
ATOM 669 C CA . ARG A 1 84 ? 19.432 0.605 -30.805 1.00 61.12 84 ARG A CA 1
ATOM 670 C C . ARG A 1 84 ? 20.610 1.507 -31.188 1.00 61.12 84 ARG A C 1
ATOM 672 O O . ARG A 1 84 ? 20.537 2.249 -32.163 1.00 61.12 84 ARG A O 1
ATOM 679 N N . GLY A 1 85 ? 21.721 1.355 -30.475 1.00 58.19 85 GLY A N 1
ATOM 680 C CA . GLY A 1 85 ? 23.074 1.700 -30.909 1.00 58.19 85 GLY A CA 1
ATOM 681 C C . GLY A 1 85 ? 23.771 0.532 -31.632 1.00 58.19 85 GLY A C 1
ATOM 682 O O . GLY A 1 85 ? 23.180 -0.511 -31.900 1.00 58.19 85 GLY A O 1
ATOM 683 N N . TRP A 1 86 ? 25.059 0.674 -31.943 1.00 52.75 86 TRP A N 1
ATOM 684 C CA . TRP A 1 86 ? 25.862 -0.311 -32.693 1.00 52.75 86 TRP A CA 1
ATOM 685 C C . TRP A 1 86 ? 26.513 -1.385 -31.792 1.00 52.75 86 TRP A C 1
ATOM 687 O O . TRP A 1 86 ? 27.414 -2.111 -32.218 1.00 52.75 86 TRP A O 1
ATOM 697 N N . CYS A 1 87 ? 26.085 -1.494 -30.531 1.00 53.59 87 CYS A N 1
ATOM 698 C CA . CYS A 1 87 ? 26.637 -2.433 -29.554 1.00 53.59 87 CYS A CA 1
ATOM 699 C C . CYS A 1 87 ? 26.138 -3.879 -29.792 1.00 53.59 87 CYS A C 1
ATOM 701 O O . CYS A 1 87 ? 25.034 -4.094 -30.286 1.00 53.59 87 CYS A O 1
ATOM 703 N N . ARG A 1 88 ? 26.951 -4.888 -29.425 1.00 52.25 88 ARG A N 1
ATOM 704 C CA . ARG A 1 88 ? 26.678 -6.328 -29.664 1.00 52.25 88 ARG A CA 1
ATOM 705 C C . ARG A 1 88 ? 25.478 -6.891 -28.890 1.00 52.25 88 ARG A C 1
ATOM 707 O O . ARG A 1 88 ? 24.907 -7.878 -29.339 1.00 52.25 88 ARG A O 1
ATOM 714 N N . SER A 1 89 ? 25.128 -6.315 -27.740 1.00 55.97 89 SER A N 1
ATOM 715 C CA . SER A 1 89 ? 23.929 -6.716 -26.992 1.00 55.97 89 SER A CA 1
ATOM 716 C C . SER A 1 89 ? 22.695 -6.226 -27.733 1.00 55.97 89 SER A C 1
ATOM 718 O O . SER A 1 89 ? 22.630 -5.055 -28.103 1.00 55.97 89 SER A O 1
ATOM 720 N N . THR A 1 90 ? 21.716 -7.095 -27.960 1.00 61.59 90 THR A N 1
ATOM 721 C CA . THR A 1 90 ? 20.483 -6.657 -28.611 1.00 61.59 90 THR A CA 1
ATOM 722 C C . THR A 1 90 ? 19.608 -5.898 -27.607 1.00 61.59 90 THR A C 1
ATOM 724 O O . THR A 1 90 ? 19.672 -6.172 -26.406 1.00 61.59 90 THR A O 1
ATOM 727 N N . PRO A 1 91 ? 18.779 -4.942 -28.054 1.00 62.69 91 PRO A N 1
ATOM 728 C CA . PRO A 1 91 ? 17.769 -4.337 -27.188 1.00 62.69 91 PRO A CA 1
ATOM 729 C C . PRO A 1 91 ? 16.843 -5.378 -26.520 1.00 62.69 91 PRO A C 1
ATOM 731 O O . PRO A 1 91 ? 16.409 -5.169 -25.390 1.00 62.69 91 PRO A O 1
ATOM 734 N N . ASP A 1 92 ? 16.640 -6.539 -27.155 1.00 68.06 92 ASP A N 1
ATOM 735 C CA . ASP A 1 92 ? 15.875 -7.667 -26.603 1.00 68.06 92 ASP A CA 1
ATOM 736 C C . ASP A 1 92 ? 16.556 -8.321 -25.391 1.00 68.06 92 ASP A C 1
ATOM 738 O O . ASP A 1 92 ? 15.881 -8.774 -24.465 1.00 68.06 92 ASP A O 1
ATOM 742 N N . ASP A 1 93 ? 17.893 -8.354 -25.356 1.00 70.62 93 ASP A N 1
ATOM 743 C CA . ASP A 1 93 ? 18.638 -8.874 -24.206 1.00 70.62 93 ASP A CA 1
ATOM 744 C C . ASP A 1 93 ? 18.494 -7.960 -22.989 1.00 70.62 93 ASP A C 1
ATOM 746 O O . ASP A 1 93 ? 18.217 -8.439 -21.889 1.00 70.62 93 ASP A O 1
ATOM 750 N N . LEU A 1 94 ? 18.588 -6.644 -23.203 1.00 67.12 94 LEU A N 1
ATOM 751 C CA . LEU A 1 94 ? 18.375 -5.647 -22.151 1.00 67.12 94 LEU A CA 1
ATOM 752 C C . LEU A 1 94 ? 16.947 -5.703 -21.608 1.00 67.12 94 LEU A C 1
ATOM 754 O O . LEU A 1 94 ? 16.751 -5.649 -20.395 1.00 67.12 94 LEU A O 1
ATOM 758 N N . LEU A 1 95 ? 15.960 -5.863 -22.491 1.00 70.31 95 LEU A N 1
ATOM 759 C CA . LEU A 1 95 ? 14.560 -5.996 -22.108 1.00 70.31 95 LEU A CA 1
ATOM 760 C C . LEU A 1 95 ? 14.295 -7.281 -21.309 1.00 70.31 95 LEU A C 1
ATOM 762 O O . LEU A 1 95 ? 13.557 -7.257 -20.327 1.00 70.31 95 LEU A O 1
ATOM 766 N N . ARG A 1 96 ? 14.913 -8.407 -21.684 1.00 77.25 96 ARG A N 1
ATOM 767 C CA . ARG A 1 96 ? 14.768 -9.680 -20.959 1.00 77.25 96 ARG A CA 1
ATOM 768 C C . ARG A 1 96 ? 15.333 -9.598 -19.547 1.00 77.25 96 ARG A C 1
ATOM 770 O O . ARG A 1 96 ? 14.713 -10.087 -18.605 1.00 77.25 96 ARG A O 1
ATOM 777 N N . GLU A 1 97 ? 16.500 -8.980 -19.398 1.00 74.81 97 GLU A N 1
ATOM 778 C CA . GLU A 1 97 ? 17.074 -8.734 -18.079 1.00 74.81 97 GLU A CA 1
ATOM 779 C C . GLU A 1 97 ? 16.211 -7.758 -17.269 1.00 74.81 97 GLU A C 1
ATOM 781 O O . GLU A 1 97 ? 16.021 -7.969 -16.075 1.00 74.81 97 GLU A O 1
ATOM 786 N N . LEU A 1 98 ? 15.649 -6.727 -17.909 1.00 75.75 98 LEU A N 1
ATOM 787 C CA . LEU A 1 98 ? 14.748 -5.778 -17.259 1.00 75.75 98 LEU A CA 1
ATOM 788 C C . LEU A 1 98 ? 13.499 -6.485 -16.717 1.00 75.75 98 LEU A C 1
ATOM 790 O O . LEU A 1 98 ? 13.198 -6.364 -15.535 1.00 75.75 98 LEU A O 1
ATOM 794 N N . HIS A 1 99 ? 12.833 -7.308 -17.530 1.00 76.38 99 HIS A N 1
ATOM 795 C CA . HIS A 1 99 ? 11.671 -8.090 -17.096 1.00 76.38 99 HIS A CA 1
ATOM 796 C C . HIS A 1 99 ? 11.975 -9.012 -15.907 1.00 76.38 99 HIS A C 1
ATOM 798 O O . HIS A 1 99 ? 11.143 -9.146 -15.009 1.00 76.38 99 HIS A O 1
ATOM 804 N N . ARG A 1 100 ? 13.165 -9.628 -15.876 1.00 82.75 100 ARG A N 1
ATOM 805 C CA . ARG A 1 100 ? 13.596 -10.485 -14.761 1.00 82.75 100 ARG A CA 1
ATOM 806 C C . ARG A 1 100 ? 13.727 -9.697 -13.455 1.00 82.75 100 ARG A C 1
ATOM 808 O O . ARG A 1 100 ? 13.371 -10.213 -12.399 1.00 82.75 100 ARG A O 1
ATOM 815 N N . ASP A 1 101 ? 14.231 -8.470 -13.528 1.00 82.56 101 ASP A N 1
ATOM 816 C CA . ASP A 1 101 ? 14.602 -7.689 -12.347 1.00 82.56 101 ASP A CA 1
ATOM 817 C C . ASP A 1 101 ? 13.442 -6.818 -11.814 1.00 82.56 101 ASP A C 1
ATOM 819 O O . ASP A 1 101 ? 13.433 -6.456 -10.639 1.00 82.56 101 ASP A O 1
ATOM 823 N N . VAL A 1 102 ? 12.427 -6.535 -12.640 1.00 86.00 102 VAL A N 1
ATOM 824 C CA . VAL A 1 102 ? 11.273 -5.686 -12.285 1.00 86.00 102 VAL A CA 1
ATOM 825 C C . VAL A 1 102 ? 10.467 -6.238 -11.112 1.00 86.00 102 VAL A C 1
ATOM 827 O O . VAL A 1 102 ? 10.196 -5.505 -10.167 1.00 86.00 102 VAL A O 1
ATOM 830 N N . THR A 1 103 ? 10.082 -7.520 -11.140 1.00 86.56 103 THR A N 1
ATOM 831 C CA . THR A 1 103 ? 9.209 -8.090 -10.092 1.00 86.56 103 THR A CA 1
ATOM 832 C C . THR A 1 103 ? 9.872 -8.090 -8.706 1.00 86.56 103 THR A C 1
ATOM 834 O O . THR A 1 103 ? 9.218 -7.675 -7.742 1.00 86.56 103 THR A O 1
ATOM 837 N N . PRO A 1 104 ? 11.148 -8.511 -8.561 1.00 89.19 104 PRO A N 1
ATOM 838 C CA . PRO A 1 104 ? 11.878 -8.357 -7.304 1.00 89.19 104 PRO A CA 1
ATOM 839 C C . PRO A 1 104 ? 11.923 -6.905 -6.817 1.00 89.19 104 PRO A C 1
ATOM 841 O O . PRO A 1 104 ? 11.626 -6.647 -5.653 1.00 89.19 104 PRO A O 1
ATOM 844 N N . LEU A 1 105 ? 12.215 -5.965 -7.719 1.00 87.25 105 LEU A N 1
ATOM 845 C CA . LEU A 1 105 ? 12.390 -4.554 -7.388 1.00 87.25 105 LEU A CA 1
ATOM 846 C C . LEU A 1 105 ? 11.089 -3.903 -6.890 1.00 87.25 105 LEU A C 1
ATOM 848 O O . LEU A 1 105 ? 11.075 -3.299 -5.820 1.00 87.25 105 LEU A O 1
ATOM 852 N N . ILE A 1 106 ? 9.967 -4.093 -7.593 1.00 90.06 106 ILE A N 1
ATOM 853 C CA . ILE A 1 106 ? 8.671 -3.553 -7.141 1.00 90.06 106 ILE A CA 1
ATOM 854 C C . ILE A 1 106 ? 8.177 -4.222 -5.854 1.00 90.06 106 ILE A C 1
ATOM 856 O O . ILE A 1 106 ? 7.471 -3.600 -5.064 1.00 90.06 106 ILE A O 1
ATOM 860 N N . SER A 1 107 ? 8.538 -5.489 -5.623 1.00 91.31 107 SER A N 1
ATOM 861 C CA . SER A 1 107 ? 8.178 -6.199 -4.390 1.00 91.31 107 SER A CA 1
ATOM 862 C C . SER A 1 107 ? 8.949 -5.651 -3.190 1.00 91.31 107 SER A C 1
ATOM 864 O O . SER A 1 107 ? 8.381 -5.520 -2.106 1.00 91.31 107 SER A O 1
ATOM 866 N N . GLU A 1 108 ? 10.220 -5.298 -3.388 1.00 90.38 108 GLU A N 1
ATOM 867 C CA . GLU A 1 108 ? 11.036 -4.604 -2.391 1.00 90.38 108 GLU A CA 1
ATOM 868 C C . GLU A 1 108 ? 10.474 -3.208 -2.092 1.00 90.38 108 GLU A C 1
ATOM 870 O O . GLU A 1 108 ? 10.285 -2.851 -0.928 1.00 90.38 108 GLU A O 1
ATOM 875 N N . TRP A 1 109 ? 10.133 -2.440 -3.131 1.00 88.50 109 TRP A N 1
ATOM 876 C CA . TRP A 1 109 ? 9.553 -1.106 -2.981 1.00 88.50 109 TRP A CA 1
ATOM 877 C C . TRP A 1 109 ? 8.228 -1.125 -2.230 1.00 88.50 109 TRP A C 1
ATOM 879 O O . TRP A 1 109 ? 8.066 -0.366 -1.279 1.00 88.50 109 TRP A O 1
ATOM 889 N N . ALA A 1 110 ? 7.32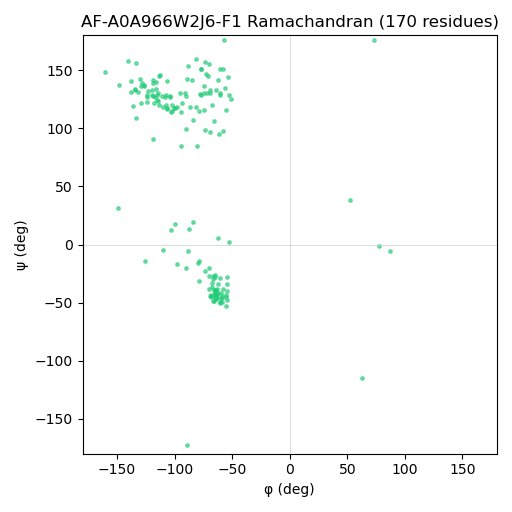2 -2.042 -2.577 1.00 90.69 110 ALA A N 1
ATOM 890 C CA . ALA A 1 110 ? 6.021 -2.166 -1.926 1.00 90.69 110 ALA A CA 1
ATOM 891 C C . ALA A 1 110 ? 6.126 -2.331 -0.399 1.00 90.69 110 ALA A C 1
ATOM 893 O O . ALA A 1 110 ? 5.257 -1.871 0.341 1.00 90.69 110 ALA A O 1
ATOM 894 N N . GLY A 1 111 ? 7.177 -3.005 0.079 1.00 88.12 111 GLY A N 1
ATOM 895 C CA . GLY A 1 111 ? 7.415 -3.247 1.500 1.00 88.12 111 GLY A CA 1
ATOM 896 C C . GLY A 1 111 ? 8.199 -2.151 2.222 1.00 88.12 111 GLY A C 1
ATOM 897 O O . GLY A 1 111 ? 8.377 -2.259 3.435 1.00 88.12 111 GLY A O 1
ATOM 898 N N . ASN A 1 112 ? 8.695 -1.129 1.519 1.00 90.75 112 ASN A N 1
ATOM 899 C CA . ASN A 1 112 ? 9.551 -0.114 2.121 1.00 90.75 112 ASN A CA 1
ATOM 900 C C . ASN A 1 112 ? 8.753 0.969 2.870 1.00 90.75 112 ASN A C 1
ATOM 902 O O . ASN A 1 112 ? 7.566 1.201 2.632 1.00 90.75 112 ASN A O 1
ATOM 906 N N . GLU A 1 113 ? 9.431 1.669 3.782 1.00 89.75 113 GLU A N 1
ATOM 907 C CA . GLU A 1 113 ? 8.818 2.711 4.618 1.00 89.75 113 GLU A CA 1
ATOM 908 C C . GLU A 1 113 ? 8.223 3.868 3.809 1.00 89.75 113 GLU A C 1
ATOM 910 O O . GLU A 1 113 ? 7.240 4.474 4.234 1.00 89.75 113 GLU A O 1
ATOM 915 N N . GLN A 1 114 ? 8.775 4.157 2.628 1.00 88.19 114 GLN A N 1
ATOM 916 C CA . GLN A 1 114 ? 8.253 5.199 1.751 1.00 88.19 114 GLN A CA 1
ATOM 917 C C . GLN A 1 114 ? 6.861 4.824 1.218 1.00 88.19 114 GLN A C 1
ATOM 919 O O . GLN A 1 114 ? 5.939 5.629 1.329 1.00 88.19 114 GLN A O 1
ATOM 924 N N . HIS A 1 115 ? 6.680 3.608 0.695 1.00 89.44 115 HIS A N 1
ATOM 925 C CA . HIS A 1 115 ? 5.399 3.127 0.163 1.00 89.44 115 HIS A CA 1
ATOM 926 C C . HIS A 1 115 ? 4.370 2.911 1.265 1.00 89.44 115 HIS A C 1
ATOM 928 O O . HIS A 1 115 ? 3.234 3.373 1.144 1.00 89.44 115 HIS A O 1
ATOM 934 N N . LEU A 1 116 ? 4.776 2.290 2.377 1.00 92.31 116 LEU A N 1
ATOM 935 C CA . LEU A 1 116 ? 3.913 2.142 3.548 1.00 92.31 116 LEU A CA 1
ATOM 936 C C . LEU A 1 116 ? 3.480 3.514 4.081 1.00 92.31 116 LEU A C 1
ATOM 938 O O . LEU A 1 116 ? 2.306 3.712 4.388 1.00 92.31 116 LEU A O 1
ATOM 942 N N . GLY A 1 117 ? 4.397 4.484 4.120 1.00 91.44 117 GLY A N 1
ATOM 943 C CA . GLY A 1 117 ? 4.138 5.862 4.531 1.00 91.44 117 GLY A CA 1
ATOM 944 C C . GLY A 1 117 ? 3.010 6.540 3.753 1.00 91.44 117 GLY A C 1
ATOM 945 O O . GLY A 1 117 ? 2.175 7.204 4.364 1.00 91.44 117 GLY A O 1
ATOM 946 N N . MET A 1 118 ? 2.928 6.316 2.437 1.00 91.06 118 MET A N 1
ATOM 947 C CA . MET A 1 118 ? 1.883 6.901 1.581 1.00 91.06 118 MET A CA 1
ATOM 948 C C . MET A 1 118 ? 0.472 6.411 1.926 1.00 91.06 118 MET A C 1
ATOM 950 O O . MET A 1 118 ? -0.500 7.120 1.677 1.00 91.06 118 MET A O 1
ATOM 954 N N . VAL A 1 119 ? 0.344 5.201 2.477 1.00 94.25 119 VAL A N 1
ATOM 955 C CA . VAL A 1 119 ? -0.955 4.557 2.731 1.00 94.25 119 VAL A CA 1
ATOM 956 C C . VAL A 1 119 ? -1.319 4.459 4.211 1.00 94.25 119 VAL A C 1
ATOM 958 O O . VAL A 1 119 ? -2.432 4.039 4.523 1.00 94.25 119 VAL A O 1
ATOM 961 N N . ARG A 1 120 ? -0.425 4.859 5.127 1.00 94.38 120 ARG A N 1
ATOM 962 C CA . ARG A 1 120 ? -0.644 4.789 6.584 1.00 94.38 120 ARG A CA 1
ATOM 963 C C . ARG A 1 120 ? -1.928 5.484 7.014 1.00 94.38 120 ARG A C 1
ATOM 965 O O . ARG A 1 120 ? -2.719 4.890 7.740 1.00 94.38 120 ARG A O 1
ATOM 972 N N . GLU A 1 121 ? -2.163 6.705 6.544 1.00 94.81 121 GLU A N 1
ATOM 973 C CA . GLU A 1 121 ? -3.349 7.462 6.952 1.00 94.81 121 GLU A CA 1
ATOM 974 C C . GLU A 1 121 ? -4.640 6.847 6.407 1.00 94.81 121 GLU A C 1
ATOM 976 O O . GLU A 1 121 ? -5.582 6.606 7.159 1.00 94.81 1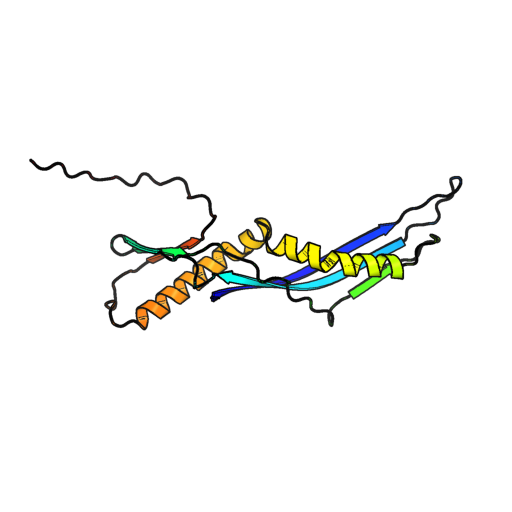21 GLU A O 1
ATOM 981 N N . THR A 1 122 ? -4.653 6.469 5.127 1.00 95.12 122 THR A N 1
ATOM 982 C CA . THR A 1 122 ? -5.770 5.718 4.538 1.00 95.12 122 THR A CA 1
ATOM 983 C C . THR A 1 122 ? -6.041 4.435 5.322 1.00 95.12 122 THR A C 1
ATOM 985 O O . THR A 1 122 ? -7.193 4.142 5.637 1.00 95.12 122 THR A O 1
ATOM 988 N N . ALA A 1 123 ? -4.992 3.702 5.704 1.00 95.50 123 ALA A N 1
ATOM 989 C CA . ALA A 1 123 ? -5.124 2.485 6.488 1.00 95.50 123 ALA A CA 1
ATOM 990 C C . ALA A 1 123 ? -5.725 2.751 7.877 1.00 95.50 123 ALA A C 1
ATOM 992 O O . ALA A 1 123 ? -6.612 2.008 8.294 1.00 95.50 123 ALA A O 1
ATOM 993 N N . ARG A 1 124 ? -5.312 3.820 8.577 1.00 95.44 124 ARG A N 1
ATOM 994 C CA . ARG A 1 124 ? -5.910 4.214 9.867 1.00 95.44 124 ARG A CA 1
ATOM 995 C C . ARG A 1 124 ? -7.402 4.486 9.731 1.00 95.44 124 ARG A C 1
ATOM 997 O O . ARG A 1 124 ? -8.179 3.965 10.526 1.00 95.44 124 ARG A O 1
ATOM 1004 N N . LEU A 1 125 ? -7.805 5.232 8.705 1.00 95.38 125 LEU A N 1
ATOM 1005 C CA . LEU A 1 125 ? -9.213 5.546 8.455 1.00 95.38 125 LEU A CA 1
ATOM 1006 C C . LEU A 1 125 ? -10.034 4.290 8.138 1.00 95.38 125 LEU A C 1
ATOM 1008 O O . LEU A 1 125 ? -11.106 4.101 8.710 1.00 95.38 125 LEU A O 1
ATOM 1012 N N . GLN A 1 126 ? -9.523 3.398 7.283 1.00 96.31 126 GLN A N 1
ATOM 1013 C CA . GLN A 1 126 ? -10.214 2.148 6.948 1.00 96.31 126 GLN A CA 1
ATOM 1014 C C . GLN A 1 126 ? -10.339 1.214 8.156 1.00 96.31 126 GLN A C 1
ATOM 1016 O O . GLN A 1 126 ? -11.384 0.598 8.354 1.00 96.31 126 GLN A O 1
ATOM 1021 N N . VAL A 1 127 ? -9.307 1.133 9.000 1.00 95.94 127 VAL A N 1
ATOM 1022 C CA . VAL A 1 127 ? -9.366 0.355 10.244 1.00 95.94 127 VAL A CA 1
ATOM 1023 C C . VAL A 1 127 ? -10.350 0.970 11.232 1.00 95.94 127 VAL A C 1
ATOM 1025 O O . VAL A 1 127 ? -11.136 0.235 11.821 1.00 95.94 127 VAL A O 1
ATOM 1028 N N . ALA A 1 128 ? -10.342 2.294 11.407 1.00 93.69 128 ALA A N 1
ATOM 1029 C CA . ALA A 1 128 ? -11.283 2.975 12.293 1.00 93.69 128 ALA A CA 1
ATOM 1030 C C . ALA A 1 128 ? -12.731 2.705 11.864 1.00 93.69 128 ALA A C 1
ATOM 1032 O O . ALA A 1 128 ? -13.565 2.350 12.693 1.00 93.69 128 ALA A O 1
ATOM 1033 N N . GLU A 1 129 ? -13.006 2.793 10.561 1.00 93.38 129 GLU A N 1
ATOM 1034 C CA . GLU A 1 129 ? -14.318 2.503 9.988 1.00 93.38 129 GLU A CA 1
ATOM 1035 C C . GLU A 1 129 ? -14.709 1.028 10.147 1.00 93.38 129 GLU A C 1
ATOM 1037 O O . GLU A 1 129 ? -15.844 0.723 10.513 1.00 93.38 129 GLU A O 1
ATOM 1042 N N . PHE A 1 130 ? -13.772 0.103 9.921 1.00 93.25 130 PHE A N 1
ATOM 1043 C CA . PHE A 1 130 ? -13.992 -1.325 10.146 1.00 93.25 130 PHE A CA 1
ATOM 1044 C C . PHE A 1 130 ? -14.365 -1.614 11.606 1.00 93.25 130 PHE A C 1
ATOM 1046 O O . PHE A 1 130 ? -15.367 -2.281 11.859 1.00 93.25 130 PHE A O 1
ATOM 1053 N N . ILE A 1 131 ? -13.598 -1.082 12.562 1.00 91.50 131 ILE A N 1
ATOM 1054 C CA . ILE A 1 131 ? -13.844 -1.277 13.996 1.00 91.50 131 ILE A CA 1
ATOM 1055 C C . ILE A 1 131 ? -15.167 -0.639 14.411 1.00 91.50 131 ILE A C 1
ATOM 1057 O O . ILE A 1 131 ? -15.929 -1.268 15.139 1.00 91.50 131 ILE A O 1
ATOM 1061 N N . ARG A 1 132 ? -15.480 0.561 13.910 1.00 88.50 132 ARG A N 1
ATOM 1062 C CA . ARG A 1 132 ? -16.765 1.222 14.153 1.00 88.50 132 ARG A CA 1
ATOM 1063 C C . ARG A 1 132 ? -17.933 0.326 13.744 1.00 88.50 132 ARG A C 1
ATOM 1065 O O . ARG A 1 132 ? -18.791 0.032 14.568 1.00 88.50 132 ARG A O 1
ATOM 1072 N N . ARG A 1 133 ? -17.924 -0.171 12.504 1.00 89.38 133 ARG A N 1
ATOM 1073 C CA . ARG A 1 133 ? -18.980 -1.058 11.985 1.00 89.38 133 ARG A CA 1
ATOM 1074 C C . ARG A 1 133 ? -19.058 -2.384 12.732 1.00 89.38 133 ARG A C 1
ATOM 1076 O O . ARG A 1 133 ? -20.149 -2.900 12.950 1.00 89.38 133 ARG A O 1
ATOM 1083 N N . TRP A 1 134 ? -17.912 -2.947 13.108 1.00 87.25 134 TRP A N 1
ATOM 1084 C CA . TRP A 1 134 ? -17.870 -4.183 13.882 1.00 87.25 134 TRP A CA 1
ATOM 1085 C C . TRP A 1 134 ? -18.503 -3.998 15.268 1.00 87.25 134 TRP A C 1
ATOM 1087 O O . TRP A 1 134 ? -19.346 -4.799 15.661 1.00 87.25 134 TRP A O 1
ATOM 1097 N N . LEU A 1 135 ? -18.177 -2.906 15.967 1.00 84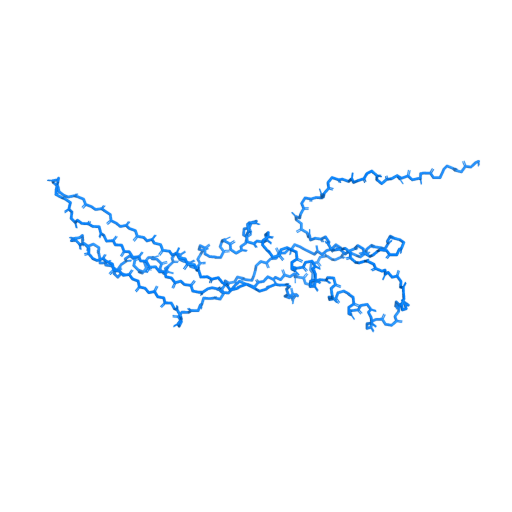.88 135 LEU A N 1
ATOM 1098 C CA . LEU A 1 135 ? -18.752 -2.585 17.277 1.00 84.88 135 LEU A CA 1
ATOM 1099 C C . LEU A 1 135 ? -20.247 -2.251 17.204 1.00 84.88 135 LEU A C 1
ATOM 1101 O O . LEU A 1 135 ? -20.986 -2.636 18.100 1.00 84.88 135 LEU A O 1
ATOM 1105 N N . GLU A 1 136 ? -20.704 -1.582 16.142 1.00 83.06 136 GLU A N 1
ATOM 1106 C CA . GLU A 1 136 ? -22.134 -1.332 15.901 1.00 83.06 136 GLU A CA 1
ATOM 1107 C C . GLU A 1 136 ? -22.934 -2.636 15.717 1.00 83.06 136 GLU A C 1
ATOM 1109 O O . GLU A 1 136 ? -24.094 -2.712 16.122 1.00 83.06 136 GLU A O 1
ATOM 1114 N N . GLY A 1 137 ? -22.327 -3.663 15.110 1.00 79.06 137 GLY A N 1
ATOM 1115 C CA . GLY A 1 137 ? -22.952 -4.975 14.912 1.00 79.06 137 GLY A CA 1
ATOM 1116 C C . GLY A 1 137 ? -22.942 -5.865 16.160 1.00 79.06 137 GLY A C 1
ATOM 1117 O O . GLY A 1 137 ? -23.863 -6.653 16.372 1.00 79.06 137 GLY A O 1
ATOM 1118 N N . GLU A 1 138 ? -21.923 -5.727 17.004 1.00 76.44 138 GLU A N 1
ATOM 1119 C CA . GLU A 1 138 ? -21.810 -6.397 18.297 1.00 76.44 138 GLU A CA 1
ATOM 1120 C C . GLU A 1 138 ? -22.655 -5.635 19.331 1.00 76.44 138 GLU A C 1
ATOM 1122 O O . GLU A 1 138 ? -22.148 -4.803 20.081 1.00 76.44 138 GLU A O 1
ATOM 1127 N N . SER A 1 139 ? -23.959 -5.931 19.395 1.00 59.19 139 SER A N 1
ATOM 1128 C CA . SER A 1 139 ? -24.991 -5.304 20.255 1.00 59.19 139 SER A CA 1
ATOM 1129 C C . SER A 1 139 ? -24.694 -5.233 21.770 1.00 59.19 139 SER A C 1
ATOM 1131 O O . SER A 1 139 ? -25.532 -4.795 22.555 1.00 59.19 139 SER A O 1
ATOM 1133 N N . GLN A 1 140 ? -23.521 -5.697 22.195 1.00 59.97 140 GLN A N 1
ATOM 1134 C CA . GLN A 1 140 ? -22.961 -5.610 23.542 1.00 59.97 140 GLN A CA 1
ATOM 1135 C C . GLN A 1 140 ? -22.344 -4.236 23.869 1.00 59.97 140 GLN A C 1
ATOM 1137 O O . GLN A 1 140 ? -22.111 -3.943 25.041 1.00 59.97 140 GLN A O 1
ATOM 1142 N N . TRP A 1 141 ? -22.105 -3.377 22.871 1.00 59.12 141 TRP A N 1
ATOM 1143 C CA . TRP A 1 141 ? -21.605 -2.015 23.076 1.00 59.12 141 TRP A CA 1
ATOM 1144 C C . TRP A 1 141 ? -22.753 -1.009 22.929 1.00 59.12 141 TRP A C 1
ATOM 1146 O O . TRP A 1 141 ? -23.362 -0.879 21.870 1.00 59.12 141 TRP A O 1
ATOM 1156 N N . GLY A 1 142 ? -23.100 -0.320 24.021 1.00 56.75 142 GLY A N 1
ATOM 1157 C CA . GLY A 1 142 ? -24.215 0.632 24.035 1.00 56.75 142 GLY A CA 1
ATOM 1158 C C . GLY A 1 142 ? -24.011 1.793 23.042 1.00 56.75 142 GLY A C 1
ATOM 1159 O O . GLY A 1 142 ? -22.864 2.189 22.813 1.00 56.75 142 GLY A O 1
ATOM 1160 N N . PRO A 1 143 ? -25.099 2.387 22.506 1.00 52.53 143 PRO A N 1
ATOM 1161 C CA . PRO A 1 143 ? -25.114 3.254 21.313 1.00 52.53 143 PRO A CA 1
ATOM 1162 C C . PRO A 1 143 ? -24.304 4.570 21.369 1.00 52.53 143 PRO A C 1
ATOM 1164 O O . PRO A 1 143 ? -24.381 5.364 20.437 1.00 52.53 143 PRO A O 1
ATOM 1167 N N . GLN A 1 144 ? -23.531 4.834 22.428 1.00 53.78 144 GLN A N 1
ATOM 1168 C CA . GLN A 1 144 ? -22.732 6.058 22.606 1.00 53.78 144 GLN A CA 1
ATOM 1169 C C . GLN A 1 144 ? -21.442 5.849 23.423 1.00 53.78 144 GLN A C 1
ATOM 1171 O O . GLN A 1 144 ? -21.029 6.740 24.159 1.00 53.78 144 GLN A O 1
ATOM 1176 N N . SER A 1 145 ? -20.801 4.680 23.375 1.00 62.09 145 SER A N 1
ATOM 1177 C CA . SER A 1 145 ? -19.686 4.424 24.306 1.00 62.09 145 SER A CA 1
ATOM 1178 C C . SER A 1 145 ? -18.382 5.178 23.970 1.00 62.09 145 SER A C 1
ATOM 1180 O O . SER A 1 145 ? -17.586 5.414 24.879 1.00 62.09 145 SER A O 1
ATOM 1182 N N . PHE A 1 146 ? -18.167 5.602 22.714 1.00 69.12 146 PHE A N 1
ATOM 1183 C CA . PHE A 1 146 ? -16.974 6.362 22.292 1.00 69.12 146 PHE A CA 1
ATOM 1184 C C . PHE A 1 146 ? -17.296 7.332 21.142 1.00 69.12 146 PHE A C 1
ATOM 1186 O O . PHE A 1 146 ? -17.961 6.950 20.181 1.00 69.12 146 PHE A O 1
ATOM 1193 N N . THR A 1 147 ? -16.788 8.569 21.190 1.00 73.69 147 THR A N 1
ATOM 1194 C CA . THR A 1 147 ? -16.949 9.582 20.118 1.00 73.69 147 THR A CA 1
ATOM 1195 C C . THR A 1 147 ? -15.735 9.663 19.190 1.00 73.69 147 THR A C 1
ATOM 1197 O O . THR A 1 147 ? -15.834 10.188 18.082 1.00 73.69 147 THR A O 1
ATOM 1200 N N . THR A 1 148 ? -14.583 9.128 19.599 1.00 85.88 148 THR A N 1
ATOM 1201 C CA . THR A 1 148 ? -13.350 9.176 18.801 1.00 85.88 148 THR A CA 1
ATOM 1202 C C . THR A 1 148 ? -12.659 7.818 18.785 1.00 85.88 148 THR A C 1
ATOM 1204 O O . THR A 1 148 ? -12.476 7.208 19.838 1.00 85.88 148 THR A O 1
ATOM 1207 N N . ILE A 1 149 ? -12.249 7.369 17.595 1.00 90.44 149 ILE A N 1
ATOM 1208 C CA . ILE A 1 149 ? -11.427 6.171 17.400 1.00 90.44 149 ILE A CA 1
ATOM 1209 C C . ILE A 1 149 ? -10.062 6.609 16.867 1.00 90.44 149 ILE A C 1
ATOM 1211 O O . ILE A 1 149 ? -9.983 7.185 15.785 1.00 90.44 149 ILE A O 1
ATOM 1215 N N . THR A 1 150 ? -8.991 6.309 17.600 1.00 93.50 150 THR A N 1
ATOM 1216 C CA . THR A 1 150 ? -7.611 6.494 17.126 1.00 93.50 150 THR A CA 1
ATOM 1217 C C . THR A 1 150 ? -6.991 5.148 16.825 1.00 93.50 150 THR A C 1
ATOM 1219 O O . THR A 1 150 ? -6.970 4.262 17.677 1.00 93.50 150 THR A O 1
ATOM 1222 N N . VAL A 1 151 ? -6.430 5.006 15.628 1.00 95.19 151 VAL A N 1
ATOM 1223 C CA . VAL A 1 151 ? -5.735 3.787 15.208 1.00 95.19 151 VAL A CA 1
ATOM 1224 C C . VAL A 1 151 ? -4.228 4.006 15.259 1.00 95.19 151 VAL A C 1
ATOM 1226 O O . VAL A 1 151 ? -3.703 4.944 14.662 1.00 95.19 151 VAL A O 1
ATOM 1229 N N . ARG A 1 152 ? -3.529 3.103 15.945 1.00 94.44 152 ARG A N 1
ATOM 1230 C CA . ARG A 1 152 ? -2.068 3.003 15.992 1.00 94.44 152 ARG A CA 1
ATOM 1231 C C . ARG A 1 152 ? -1.649 1.744 15.245 1.00 94.44 152 ARG A C 1
ATOM 1233 O O . ARG A 1 152 ? -2.046 0.648 15.635 1.00 94.44 152 ARG A O 1
ATOM 1240 N N . LEU A 1 153 ? -0.876 1.901 14.174 1.00 93.50 153 LEU A N 1
ATOM 1241 C CA . LEU A 1 153 ? -0.367 0.775 13.390 1.00 93.50 153 LEU A CA 1
ATOM 1242 C C . LEU A 1 153 ? 0.921 0.236 14.022 1.00 93.50 153 LEU A C 1
ATOM 1244 O O . LEU A 1 153 ? 1.766 0.994 14.501 1.00 93.50 153 LEU A O 1
ATOM 1248 N N . GLY A 1 154 ? 1.088 -1.085 14.011 1.00 89.75 154 GLY A N 1
ATOM 1249 C CA . GLY A 1 154 ? 2.303 -1.726 14.503 1.00 89.75 154 GLY A CA 1
ATOM 1250 C C . GLY A 1 154 ? 3.536 -1.316 13.690 1.00 89.75 154 GLY A C 1
ATOM 1251 O O . GLY A 1 154 ? 3.474 -1.217 12.465 1.00 89.75 154 GLY A O 1
ATOM 1252 N N . GLY A 1 155 ? 4.668 -1.120 14.369 1.00 80.44 155 GLY A N 1
ATOM 1253 C CA . GLY A 1 155 ? 5.937 -0.730 13.740 1.00 80.44 155 GLY A CA 1
ATOM 1254 C C . GLY A 1 155 ? 6.132 0.779 13.572 1.00 80.44 155 GLY A C 1
ATOM 1255 O O . GLY A 1 155 ? 7.224 1.202 13.208 1.00 80.44 155 GLY A O 1
ATOM 1256 N N . GLU A 1 156 ? 5.126 1.600 13.885 1.00 71.81 156 GLU A N 1
ATOM 1257 C CA . GLU A 1 156 ? 5.311 3.049 14.000 1.00 71.81 156 GLU A CA 1
ATOM 1258 C C . GLU A 1 156 ? 6.061 3.384 15.299 1.00 71.81 156 GLU A C 1
ATOM 1260 O O . GLU A 1 156 ? 5.768 2.832 16.365 1.00 71.81 156 GLU A O 1
ATOM 1265 N N . ALA A 1 157 ? 7.032 4.302 15.226 1.00 58.03 157 ALA A N 1
ATOM 1266 C CA . ALA A 1 157 ? 7.601 4.899 16.428 1.00 58.03 157 ALA A CA 1
ATOM 1267 C C . ALA A 1 157 ? 6.475 5.622 17.177 1.00 58.03 157 ALA A C 1
ATOM 1269 O O . ALA A 1 157 ? 5.737 6.408 16.580 1.00 58.03 157 ALA A O 1
ATOM 1270 N N . LEU A 1 158 ? 6.330 5.337 18.474 1.00 52.91 158 LEU A N 1
ATOM 1271 C CA . LEU A 1 158 ? 5.371 6.047 19.314 1.00 52.91 158 LEU A CA 1
ATOM 1272 C C . LEU A 1 158 ? 5.631 7.555 19.164 1.00 52.91 158 LEU A C 1
ATOM 1274 O O . LEU A 1 158 ? 6.786 7.967 19.328 1.00 52.91 158 LEU A O 1
ATOM 1278 N N . PRO A 1 159 ? 4.612 8.384 18.864 1.00 52.28 159 PRO A N 1
ATOM 1279 C CA . PRO A 1 159 ? 4.785 9.821 19.004 1.00 52.28 159 PRO A CA 1
ATOM 1280 C C . PRO A 1 159 ? 5.267 10.098 20.437 1.00 52.28 159 PRO A C 1
ATOM 1282 O O . PRO A 1 159 ? 4.864 9.366 21.353 1.00 52.28 159 PRO A O 1
ATOM 1285 N N . PRO A 1 160 ? 6.157 11.089 20.650 1.00 43.66 160 PRO A N 1
ATOM 1286 C CA . PRO A 1 160 ? 6.628 11.418 21.988 1.00 43.66 160 PRO A CA 1
ATOM 1287 C C . PRO A 1 160 ? 5.408 11.598 22.884 1.00 43.66 160 PRO A C 1
ATOM 1289 O O . PRO A 1 160 ? 4.480 12.323 22.524 1.00 43.66 160 PRO A O 1
ATOM 1292 N N . ALA A 1 161 ? 5.376 10.855 23.991 1.00 48.34 161 ALA A N 1
ATOM 1293 C CA . ALA A 1 161 ? 4.239 10.862 24.890 1.00 48.34 161 ALA A CA 1
ATOM 1294 C C . ALA A 1 161 ? 3.974 12.311 25.311 1.00 48.34 161 ALA A C 1
ATOM 1296 O O . ALA A 1 161 ? 4.811 12.923 25.977 1.00 48.34 161 ALA A O 1
ATOM 1297 N N . GLU A 1 162 ? 2.820 12.865 24.935 1.00 39.09 162 GLU A N 1
ATOM 1298 C CA . GLU A 1 162 ? 2.317 14.025 25.657 1.00 39.09 162 GLU A CA 1
ATOM 1299 C C . GLU A 1 162 ? 2.221 13.612 27.130 1.00 39.09 162 GLU A C 1
ATOM 1301 O O . GLU A 1 162 ? 1.799 12.478 27.401 1.00 39.09 162 GLU A O 1
ATOM 1306 N N . PRO A 1 163 ? 2.675 14.454 28.079 1.00 41.12 163 PRO A N 1
ATOM 1307 C CA . PRO A 1 163 ? 2.772 14.075 29.478 1.00 41.12 163 PRO A CA 1
ATOM 1308 C C . PRO A 1 163 ? 1.376 13.738 29.997 1.00 41.12 163 PRO A C 1
ATOM 1310 O O . PRO A 1 163 ? 0.605 14.598 30.420 1.00 41.12 163 PRO A O 1
ATOM 1313 N N . THR A 1 164 ? 1.052 12.449 29.960 1.00 39.44 164 THR A N 1
ATOM 1314 C CA . THR A 1 164 ? -0.117 11.889 30.608 1.00 39.44 164 THR A CA 1
ATOM 1315 C C . THR A 1 164 ? 0.145 12.073 32.091 1.00 39.44 164 THR A C 1
ATOM 1317 O O . THR A 1 164 ? 1.023 11.427 32.662 1.00 39.44 164 THR A O 1
ATOM 1320 N N . ARG A 1 165 ? -0.554 13.031 32.705 1.00 31.94 165 ARG A N 1
ATOM 1321 C CA . ARG A 1 165 ? -0.585 13.190 34.158 1.00 31.94 165 ARG A CA 1
ATOM 1322 C C . ARG A 1 165 ? -1.111 11.884 34.753 1.00 31.94 165 ARG A C 1
ATOM 1324 O O . ARG A 1 165 ? -2.317 11.667 34.818 1.00 31.94 165 ARG A O 1
ATOM 1331 N N . SER A 1 166 ? -0.201 11.026 35.190 1.00 36.25 166 SER A N 1
ATOM 1332 C CA . SER A 1 166 ? -0.506 9.875 36.030 1.00 36.25 166 SER A CA 1
ATOM 1333 C C . SER A 1 166 ? -0.917 10.405 37.402 1.00 36.25 166 SER A C 1
ATOM 1335 O O . SER A 1 166 ? -0.069 10.768 38.216 1.00 36.25 166 SER A O 1
ATOM 1337 N N . LEU A 1 167 ? -2.220 10.530 37.648 1.00 34.25 167 LEU A N 1
ATOM 1338 C CA . LEU A 1 167 ? -2.727 10.808 38.988 1.00 34.25 167 LEU A CA 1
ATOM 1339 C C . LEU A 1 167 ? -2.583 9.527 39.818 1.00 34.25 167 LEU A C 1
ATOM 1341 O O . LEU A 1 167 ? -3.401 8.616 39.721 1.00 34.25 167 LEU A O 1
ATOM 1345 N N . PHE A 1 168 ? -1.519 9.450 40.616 1.00 31.81 168 PHE A N 1
ATOM 1346 C CA . PHE A 1 168 ? -1.418 8.476 41.697 1.00 31.81 168 PHE A CA 1
ATOM 1347 C C . PHE A 1 168 ? -2.332 8.936 42.838 1.00 31.81 168 PHE A C 1
ATOM 1349 O O . PHE A 1 168 ? -2.113 9.999 43.418 1.00 31.81 168 PHE A O 1
ATOM 1356 N N . 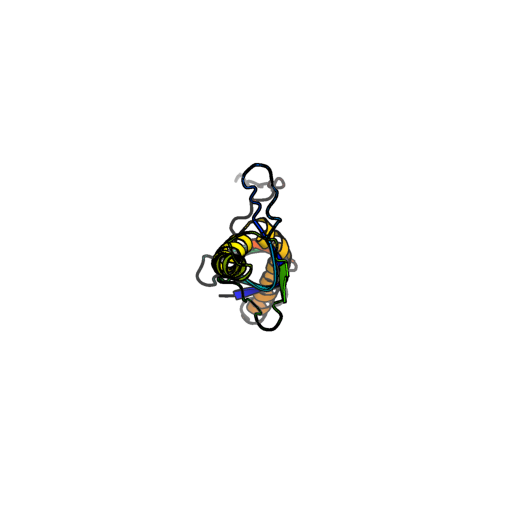LEU A 1 169 ? -3.362 8.152 43.152 1.00 33.91 169 LEU A N 1
ATOM 1357 C CA . LEU A 1 169 ? -4.124 8.309 44.389 1.00 33.91 169 LEU A CA 1
ATOM 1358 C C . LEU A 1 169 ? -3.380 7.553 45.495 1.00 33.91 169 LEU A C 1
ATOM 1360 O O . LEU A 1 169 ? -3.359 6.323 45.503 1.00 33.91 169 LEU A O 1
ATOM 1364 N N . THR A 1 170 ? -2.748 8.280 46.414 1.00 33.56 170 THR A N 1
ATOM 1365 C CA . THR A 1 170 ? -2.293 7.727 47.695 1.00 33.56 170 THR A CA 1
ATOM 1366 C C . THR A 1 170 ? -3.487 7.605 48.646 1.00 33.56 170 THR A C 1
ATOM 1368 O O . THR A 1 170 ? -4.219 8.585 48.809 1.00 33.56 170 THR A O 1
ATOM 1371 N N . PRO A 1 171 ? -3.711 6.445 49.287 1.00 41.59 171 PRO A N 1
ATOM 1372 C CA . PRO A 1 171 ? -4.694 6.340 50.358 1.00 41.59 171 PRO A CA 1
ATOM 1373 C C . PRO A 1 171 ? -4.203 7.078 51.614 1.00 41.59 171 PRO A C 1
ATOM 1375 O O . PRO A 1 171 ? -2.999 7.136 51.874 1.00 41.59 171 PRO A O 1
ATOM 1378 N N . SER A 1 172 ? -5.157 7.682 52.329 1.00 49.25 172 SER A N 1
ATOM 1379 C CA . SER A 1 172 ? -4.980 8.409 53.598 1.00 49.25 172 SER A CA 1
ATOM 1380 C C . SER A 1 172 ? -4.756 7.482 54.786 1.00 49.25 172 SER A C 1
ATOM 1382 O O . SER A 1 172 ? -5.288 6.350 54.746 1.00 49.25 172 SER A O 1
#

Solvent-accessible surface area (backbone atoms only — not comparable to full-atom values): 10057 Å² total; per-residue (Å²): 111,45,77,36,44,76,49,78,48,75,47,77,46,78,50,76,50,79,54,66,60,96,88,42,74,32,44,53,35,38,28,37,39,40,38,39,35,38,44,39,30,32,33,52,73,87,46,73,69,48,80,47,77,59,81,48,31,36,41,36,40,41,37,50,78,37,54,48,77,73,52,50,70,42,73,92,70,46,46,78,47,70,44,81,37,73,49,92,71,51,55,66,56,53,44,54,53,46,63,66,50,46,62,62,51,54,39,54,47,47,65,31,70,70,50,45,57,75,41,47,63,55,28,36,53,44,49,42,51,49,51,51,55,50,44,68,68,44,79,87,54,63,101,75,65,56,86,44,69,48,61,43,56,38,90,60,79,76,72,82,76,72,86,74,82,77,80,78,83,78,84,133

pLDDT: mean 78.41, std 18.32, range [31.81, 97.19]

Secondary structure (DSSP, 8-state):
-EEEEEEEEEEEEEEEEEEEETTEEEEEEEEEEEEEEEEEEEE-TTS--EEEEETTEEEEEEEE-EE-SS-EE-GGG-EEEEE--S-SS-HHHHHHHHHHHHHHHHHHHHTSHHHHHHHHHHHHHHHHHHHHHHHHHSTTS-TTS-SEEEEEEETSPPPP------------

Sequence (172 aa):
NLEVATTRQVEFFERTNHRAILGVSLGTNVARLRLPVTYRYHLRLADPWRLEVAGNHLIVHAPVLRASLPPAIHTDEMEVQAERGWCRSTPDDLLRELHRDVTPLISEWAGNEQHLGMVRETARLQVAEFIRRWLEGESQWGPQSFTTITVRLGGEALPPAEPTRSLFLTPS

Foldseek 3Di:
DAWQDKDKDKDKDKDKDWDDDPNRTQDMKMKMKIWIWMKIKDFDPPPDWDWDDDQQEIEIETEAIAIDPPIDIDVVPMDMDIDDGRDPDDSVNVVVVVVVVVRVVSNVVSGDPVNCVVCVVSSQVSVQVVVVVVVVVVPVDPPRSHDYYGYDYPPDDPDPDPPPPPDDDDDD

Mean predicted aligned error: 10.94 Å